Protein AF-A0A166M9C0-F1 (afdb_monomer)

Solvent-accessible surface area (backbone atoms only — not comparable to full-atom values): 7772 Å² total; per-residue (Å²): 114,74,73,48,61,81,77,47,62,56,82,58,89,48,68,42,73,10,55,34,68,39,21,55,50,43,52,54,49,50,59,53,34,66,76,46,89,44,57,66,52,65,28,45,36,38,34,62,44,72,49,74,89,55,73,74,92,67,91,77,53,52,83,52,53,71,71,57,42,52,52,52,32,47,76,74,64,74,49,56,74,70,54,75,74,30,67,74,55,44,69,62,46,51,62,55,51,31,51,53,36,43,53,57,71,69,62,68,68,82,72,87,69,77,79,62,97,78,64,39,67,75,52,56,88,48,77,127

pLDDT: mean 81.21, std 14.83, range [41.34, 96.69]

Sequence (128 aa):
MNELQEVLKEDDDYHLFGHSLGGIVAYELTLQIQQSPYKTPQSVFISSSHAPNKREETSLKSHLSDSELITTLKQIGGLKQEALNHPELLELVLPIIRADLTLNEHYQNQKKHHYPALLPRFMAWMIL

Structure (mmCIF, N/CA/C/O backbone):
data_AF-A0A166M9C0-F1
#
_entry.id   AF-A0A166M9C0-F1
#
loop_
_atom_site.group_PDB
_atom_site.id
_atom_site.type_symbol
_atom_site.label_atom_id
_atom_site.label_alt_id
_atom_site.label_comp_id
_atom_site.label_asym_id
_atom_site.label_entity_id
_atom_site.label_seq_id
_atom_site.pdbx_PDB_ins_code
_atom_site.Cartn_x
_atom_site.Cartn_y
_atom_site.Cartn_z
_atom_site.occupancy
_atom_site.B_iso_or_equiv
_atom_site.auth_seq_id
_atom_site.auth_comp_id
_atom_site.auth_asym_id
_atom_site.auth_atom_id
_atom_site.pdbx_PDB_model_num
ATOM 1 N N . MET A 1 1 ? -11.444 13.010 5.568 1.00 57.50 1 MET A N 1
ATOM 2 C CA . MET A 1 1 ? -12.572 12.641 6.461 1.00 57.50 1 MET A CA 1
ATOM 3 C C . MET A 1 1 ? -13.935 12.875 5.829 1.00 57.50 1 MET A C 1
ATOM 5 O O . MET A 1 1 ? -14.775 12.007 6.002 1.00 57.50 1 MET A O 1
ATOM 9 N N . ASN A 1 2 ? -14.160 13.965 5.081 1.00 62.03 2 ASN A N 1
ATOM 10 C CA . ASN A 1 2 ? -15.438 14.167 4.377 1.00 62.03 2 ASN A CA 1
ATOM 11 C C . ASN A 1 2 ? -15.722 13.075 3.329 1.00 62.03 2 ASN A C 1
ATOM 13 O O . ASN A 1 2 ? -16.850 12.623 3.232 1.00 62.03 2 ASN A O 1
ATOM 17 N N . GLU A 1 3 ? -14.703 12.565 2.632 1.00 72.44 3 GLU A N 1
ATOM 18 C CA . GLU A 1 3 ? -14.873 11.485 1.638 1.00 72.44 3 GLU A CA 1
ATOM 19 C C . GLU A 1 3 ? -15.321 10.153 2.265 1.00 72.44 3 GLU A C 1
ATOM 21 O O . GLU A 1 3 ? -16.000 9.364 1.618 1.00 72.44 3 GLU A O 1
ATOM 26 N N . LEU A 1 4 ? -14.996 9.899 3.542 1.00 71.06 4 LEU A N 1
ATOM 27 C CA . LEU A 1 4 ? -15.479 8.697 4.230 1.00 71.06 4 LEU A CA 1
ATOM 28 C C . LEU A 1 4 ? -16.984 8.764 4.503 1.00 71.06 4 LEU A C 1
ATOM 30 O O . LEU A 1 4 ? -17.611 7.716 4.542 1.00 71.06 4 LEU A O 1
ATOM 34 N N . GLN A 1 5 ? -17.578 9.957 4.635 1.00 70.88 5 GLN A N 1
ATOM 35 C CA . GLN A 1 5 ? -19.023 10.119 4.882 1.00 70.88 5 GLN A CA 1
ATOM 36 C C . GLN A 1 5 ? -19.873 9.640 3.707 1.00 70.88 5 GLN A C 1
ATOM 38 O O . GLN A 1 5 ? -21.021 9.245 3.893 1.00 70.88 5 GLN A O 1
ATOM 43 N N . GLU A 1 6 ? -19.310 9.670 2.499 1.00 78.38 6 GLU A N 1
ATOM 44 C CA . GLU A 1 6 ? -19.982 9.184 1.295 1.00 78.38 6 GLU A CA 1
ATOM 45 C C . GLU A 1 6 ? -20.046 7.649 1.251 1.00 78.38 6 GLU A C 1
ATOM 47 O O . GLU A 1 6 ? -20.874 7.092 0.531 1.00 78.38 6 GLU A O 1
ATOM 52 N N . VAL A 1 7 ? -19.196 6.964 2.028 1.00 79.38 7 VAL A N 1
ATOM 53 C CA . VAL A 1 7 ? -18.974 5.512 1.933 1.00 79.38 7 VAL A CA 1
ATOM 54 C C . VAL A 1 7 ? -19.280 4.769 3.240 1.00 79.38 7 VAL A C 1
ATOM 56 O O . VAL A 1 7 ? -19.657 3.601 3.195 1.00 79.38 7 VAL A O 1
ATOM 59 N N . LEU A 1 8 ? -19.145 5.421 4.398 1.00 80.12 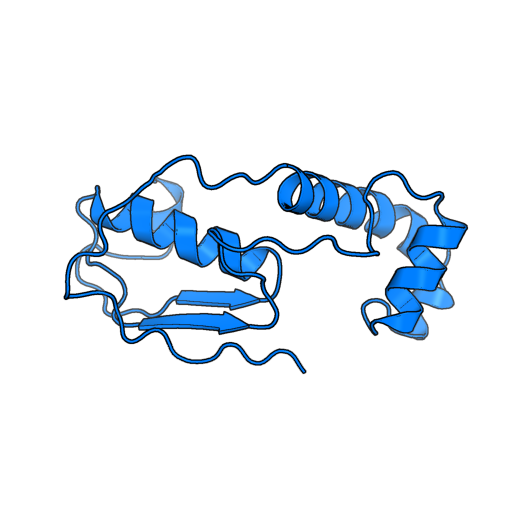8 LEU A N 1
ATOM 60 C CA . LEU A 1 8 ? -19.326 4.844 5.731 1.00 80.12 8 LEU A CA 1
ATOM 61 C C . LEU A 1 8 ? -20.223 5.738 6.589 1.00 80.12 8 LEU A C 1
ATOM 63 O O . LEU A 1 8 ? -19.966 6.936 6.746 1.00 80.12 8 LEU A O 1
ATOM 67 N N . LYS A 1 9 ? -21.244 5.141 7.205 1.00 79.31 9 LYS A N 1
ATOM 68 C CA . LYS A 1 9 ? -21.992 5.773 8.299 1.00 79.31 9 LYS A CA 1
ATOM 69 C C . LYS A 1 9 ? -21.321 5.457 9.633 1.00 79.31 9 LYS A C 1
ATOM 71 O O . LYS A 1 9 ? -20.583 4.483 9.750 1.00 79.31 9 LYS A O 1
ATOM 76 N N . GLU A 1 10 ? -21.591 6.276 10.647 1.00 75.31 10 GLU A N 1
ATOM 77 C CA . GLU A 1 10 ? -20.918 6.194 11.955 1.00 75.31 10 GLU A CA 1
ATOM 78 C C . GLU A 1 10 ? -21.020 4.811 12.627 1.00 75.31 10 GLU A C 1
ATOM 80 O O . GLU A 1 10 ? -20.051 4.383 13.253 1.00 75.31 10 GLU A O 1
ATOM 85 N N . ASP A 1 11 ? -22.126 4.085 12.426 1.00 80.69 11 ASP A N 1
ATOM 86 C CA . ASP A 1 11 ? -22.411 2.799 13.084 1.00 80.69 11 ASP A CA 1
ATOM 87 C C . ASP A 1 11 ? -22.179 1.546 12.217 1.00 80.69 11 ASP A C 1
ATOM 8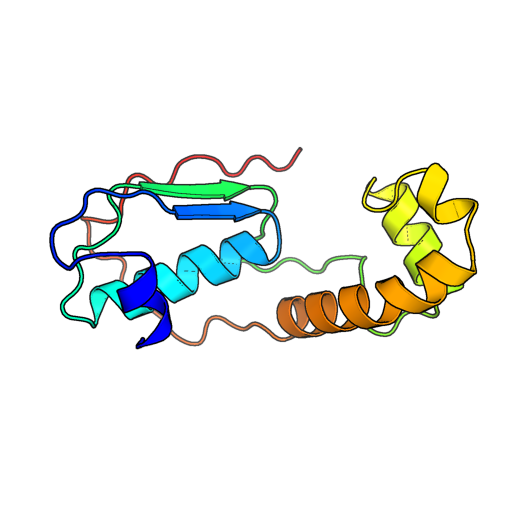9 O O . ASP A 1 11 ? -22.369 0.421 12.700 1.00 80.69 11 ASP A O 1
ATOM 93 N N . ASP A 1 12 ? -21.768 1.708 10.955 1.00 85.69 12 ASP A N 1
ATOM 94 C CA . ASP A 1 12 ? -21.645 0.585 10.022 1.00 85.69 12 ASP A CA 1
ATOM 95 C C . ASP A 1 12 ? -20.574 -0.421 10.480 1.00 85.69 12 ASP A C 1
ATOM 97 O O . ASP A 1 12 ? -19.495 -0.067 10.960 1.00 85.69 12 ASP A O 1
ATOM 101 N N . ASP A 1 13 ? -20.866 -1.710 10.308 1.00 90.06 13 ASP A N 1
ATOM 102 C CA . ASP A 1 13 ? -19.877 -2.774 10.453 1.00 90.06 13 ASP A CA 1
ATOM 103 C C . ASP A 1 13 ? -19.145 -2.981 9.131 1.00 90.06 13 ASP A C 1
ATOM 105 O O . ASP A 1 13 ? -19.751 -3.297 8.107 1.00 90.06 13 ASP A O 1
ATOM 109 N N . TYR A 1 14 ? -17.823 -2.830 9.156 1.00 90.50 14 TYR A N 1
ATOM 110 C CA . TYR A 1 14 ? -17.002 -2.961 7.961 1.00 90.50 14 TYR A CA 1
ATOM 111 C C . TYR A 1 14 ? -15.622 -3.541 8.261 1.00 90.50 14 TYR A C 1
ATOM 113 O O . TYR A 1 14 ? -15.143 -3.591 9.401 1.00 90.50 14 TYR A O 1
ATOM 121 N N . HIS A 1 15 ? -14.970 -3.969 7.186 1.00 91.19 15 HIS A N 1
ATOM 122 C CA . HIS A 1 15 ? -13.601 -4.456 7.181 1.00 91.19 15 HIS A CA 1
ATOM 123 C C . HIS A 1 15 ? -12.796 -3.655 6.163 1.00 91.19 15 HIS A C 1
ATOM 125 O O . HIS A 1 15 ? -13.336 -3.203 5.154 1.00 91.19 15 HIS A O 1
ATOM 131 N N . LEU A 1 16 ? -11.497 -3.513 6.406 1.00 91.00 16 LEU A N 1
ATOM 132 C CA . LEU A 1 16 ? -10.577 -2.921 5.441 1.00 91.00 16 LEU A CA 1
ATOM 133 C C . LEU A 1 16 ? -9.715 -4.011 4.816 1.00 91.00 16 LEU A C 1
ATOM 135 O O . LEU A 1 16 ? -9.252 -4.921 5.501 1.00 91.00 16 LEU A O 1
ATOM 139 N N . PHE A 1 17 ? -9.480 -3.896 3.515 1.00 91.19 17 PHE A N 1
ATOM 140 C CA . PHE A 1 17 ? -8.533 -4.725 2.787 1.00 91.19 17 PHE A CA 1
ATOM 141 C C . PHE A 1 17 ? -7.546 -3.826 2.051 1.00 91.19 17 PHE A C 1
ATOM 143 O O . PHE A 1 17 ? -7.944 -2.852 1.415 1.00 91.19 17 PHE A O 1
ATOM 150 N N . GLY A 1 18 ? -6.265 -4.172 2.121 1.00 90.25 18 GLY A N 1
ATOM 151 C CA . GLY A 1 18 ? -5.205 -3.466 1.421 1.00 90.25 18 GLY A CA 1
ATOM 152 C C . GLY A 1 18 ? -4.174 -4.427 0.845 1.00 90.25 18 GLY A C 1
ATOM 153 O O . GLY A 1 18 ? -3.648 -5.280 1.556 1.00 90.25 18 GLY A O 1
ATOM 154 N N . HIS A 1 19 ? -3.854 -4.267 -0.437 1.00 88.00 19 HIS A N 1
ATOM 155 C CA . HIS A 1 19 ? -2.804 -5.025 -1.117 1.00 88.00 19 HIS A CA 1
ATOM 156 C C . HIS A 1 19 ? -1.624 -4.113 -1.472 1.00 88.00 19 HIS A C 1
ATOM 158 O O . HIS A 1 19 ? -1.844 -2.994 -1.936 1.00 88.00 19 HIS A O 1
ATOM 164 N N . SER A 1 20 ? -0.385 -4.577 -1.276 1.00 87.75 20 SER A N 1
ATOM 165 C CA . SER A 1 20 ? 0.839 -3.802 -1.534 1.00 87.75 20 SER A CA 1
ATOM 166 C C . SER A 1 20 ? 0.782 -2.421 -0.852 1.00 87.75 20 SER A C 1
ATOM 168 O O . SER A 1 20 ? 0.520 -2.361 0.350 1.00 87.75 20 SER A O 1
ATOM 170 N N . LEU A 1 21 ? 0.940 -1.303 -1.574 1.00 89.50 21 LEU A N 1
ATOM 171 C CA . LEU A 1 21 ? 0.781 0.052 -1.020 1.00 89.50 21 LEU A CA 1
ATOM 172 C C . LEU A 1 21 ? -0.572 0.248 -0.310 1.00 89.50 21 LEU A C 1
ATOM 174 O O . LEU A 1 21 ? -0.641 0.887 0.740 1.00 89.50 21 LEU A O 1
ATOM 178 N N . GLY A 1 22 ? -1.639 -0.369 -0.822 1.00 91.06 22 GLY A N 1
ATOM 179 C CA . GLY A 1 22 ? -2.961 -0.340 -0.201 1.00 91.06 22 GLY A CA 1
ATOM 180 C C . GLY A 1 22 ? -2.980 -0.926 1.214 1.00 91.06 22 GLY A C 1
ATOM 181 O O . GLY A 1 22 ? -3.806 -0.522 2.024 1.00 91.06 22 GLY A O 1
ATOM 182 N N . GLY A 1 23 ? -2.055 -1.831 1.552 1.00 89.38 23 GLY A N 1
ATOM 183 C CA . GLY A 1 23 ? -1.888 -2.353 2.912 1.00 89.38 23 GLY A CA 1
ATOM 184 C C . GLY A 1 23 ? -1.459 -1.277 3.911 1.00 89.38 23 GLY A C 1
ATOM 185 O O . GLY A 1 23 ? -1.987 -1.211 5.021 1.00 89.38 23 GLY A O 1
ATOM 186 N N . ILE A 1 24 ? -0.554 -0.388 3.495 1.00 88.31 24 ILE A N 1
ATOM 187 C CA . ILE A 1 24 ? -0.125 0.771 4.292 1.00 88.31 24 ILE A CA 1
ATOM 188 C C . ILE A 1 24 ? -1.264 1.773 4.415 1.00 88.31 24 ILE A C 1
ATOM 190 O O . ILE A 1 24 ? -1.518 2.272 5.508 1.00 88.31 24 ILE A O 1
ATOM 194 N N . VAL A 1 25 ? -1.979 2.030 3.316 1.00 91.62 25 VAL A N 1
ATOM 195 C CA . VAL A 1 25 ? -3.147 2.918 3.323 1.00 91.62 25 VAL A CA 1
ATOM 196 C C . VAL A 1 25 ? -4.212 2.393 4.283 1.00 91.62 25 VAL A C 1
ATOM 198 O O . VAL A 1 25 ? -4.673 3.146 5.131 1.00 91.62 25 VAL A O 1
ATOM 201 N N . ALA A 1 26 ? -4.559 1.104 4.223 1.00 90.69 26 ALA A N 1
ATOM 202 C CA . ALA A 1 26 ? -5.531 0.492 5.129 1.00 90.69 26 ALA A CA 1
ATOM 203 C C . ALA A 1 26 ? -5.092 0.589 6.601 1.00 90.69 26 ALA A C 1
ATOM 205 O O . ALA A 1 26 ? -5.910 0.866 7.483 1.00 90.69 26 ALA A O 1
ATOM 206 N N . TYR A 1 27 ? -3.797 0.402 6.868 1.00 87.69 27 TYR A N 1
ATOM 207 C CA . TYR A 1 27 ? -3.222 0.568 8.200 1.00 87.69 27 TYR A CA 1
ATOM 208 C C . TYR A 1 27 ? -3.329 2.017 8.704 1.00 87.69 27 TYR A C 1
ATOM 210 O O . TYR A 1 27 ? -3.897 2.248 9.771 1.00 87.69 27 TYR A O 1
ATOM 218 N N . GLU A 1 28 ? -2.842 3.000 7.943 1.00 89.00 28 GLU A N 1
ATOM 219 C CA . GLU A 1 28 ? -2.898 4.418 8.333 1.00 89.00 28 GLU A CA 1
ATOM 220 C C . GLU A 1 28 ? -4.334 4.929 8.440 1.00 89.00 28 GLU A C 1
ATOM 222 O O . GLU A 1 28 ? -4.666 5.660 9.373 1.00 89.00 28 GLU A O 1
ATOM 227 N N . LEU A 1 29 ? -5.210 4.491 7.536 1.00 90.38 29 LEU A N 1
ATOM 228 C CA . LEU A 1 29 ? -6.631 4.804 7.583 1.00 90.38 29 LEU A CA 1
ATOM 229 C C . LEU A 1 29 ? -7.266 4.279 8.873 1.00 90.38 29 LEU A C 1
ATOM 231 O O . LEU A 1 29 ? -8.017 5.001 9.521 1.00 90.38 29 LEU A O 1
ATOM 235 N N . THR A 1 30 ? -6.917 3.061 9.300 1.00 89.38 30 THR A N 1
ATOM 236 C CA . THR A 1 30 ? -7.390 2.508 10.579 1.00 89.38 30 THR A CA 1
ATOM 237 C C . THR A 1 30 ? -6.956 3.381 11.755 1.00 89.38 30 THR A C 1
ATOM 239 O O . THR A 1 30 ? -7.776 3.695 12.616 1.00 89.38 30 THR A O 1
ATOM 242 N N . LEU A 1 31 ? -5.693 3.817 11.784 1.00 86.94 31 LEU A N 1
ATOM 243 C CA . LEU A 1 31 ? -5.183 4.694 12.844 1.00 86.94 31 LEU A CA 1
ATOM 244 C C . LEU A 1 31 ? -5.888 6.055 12.865 1.00 86.94 31 LEU A C 1
ATOM 246 O O . LEU A 1 31 ? -6.140 6.601 13.938 1.00 86.94 31 LEU A O 1
ATOM 250 N N . GLN A 1 32 ? -6.205 6.611 11.693 1.00 87.75 32 GLN A N 1
ATOM 251 C CA . GLN A 1 32 ? -6.963 7.859 11.592 1.00 87.75 32 GLN A CA 1
ATOM 252 C C . GLN A 1 32 ? -8.409 7.682 12.068 1.00 87.75 32 GLN A C 1
ATOM 254 O O . GLN A 1 32 ? -8.912 8.523 12.810 1.00 87.75 32 GLN A O 1
ATOM 259 N N . ILE A 1 33 ? -9.056 6.575 11.701 1.00 87.81 33 ILE A N 1
ATOM 260 C CA . ILE A 1 33 ? -10.428 6.255 12.111 1.00 87.81 33 ILE A CA 1
ATOM 261 C C . ILE A 1 33 ? -10.530 6.089 13.629 1.00 87.81 33 ILE A C 1
ATOM 263 O O . ILE A 1 33 ? -11.467 6.606 14.231 1.00 87.81 33 ILE A O 1
ATOM 267 N N . GLN A 1 34 ? -9.542 5.460 14.269 1.00 85.19 34 GLN A N 1
ATOM 268 C CA . GLN A 1 34 ? -9.487 5.331 15.733 1.00 85.19 34 GLN A CA 1
ATOM 269 C C . GLN A 1 34 ? -9.471 6.679 16.473 1.00 85.19 34 GLN A C 1
ATOM 271 O O . GLN A 1 34 ? -9.799 6.730 17.655 1.00 85.19 34 GLN A O 1
ATOM 276 N N . GLN A 1 35 ? -9.072 7.762 15.803 1.00 85.69 35 GLN A N 1
ATOM 277 C CA . GLN A 1 35 ? -9.042 9.122 16.352 1.00 85.69 35 GLN A CA 1
ATOM 278 C C . GLN A 1 35 ? -10.258 9.957 15.919 1.00 85.69 35 GLN A C 1
ATOM 280 O O . GLN A 1 35 ? -10.258 11.179 16.057 1.00 85.69 35 GLN A O 1
ATOM 285 N N . SER A 1 36 ? -11.280 9.309 15.367 1.00 84.56 36 SER A N 1
ATOM 286 C CA . SER A 1 36 ? -12.449 9.933 14.753 1.00 84.56 36 SER A CA 1
ATOM 287 C C . SER A 1 36 ? -13.751 9.400 15.369 1.00 84.56 36 SER A C 1
ATOM 289 O O . SER A 1 36 ? -13.698 8.436 16.131 1.00 84.56 36 SER A O 1
ATOM 291 N N . PRO A 1 37 ? -14.922 9.990 15.060 1.00 84.69 37 PRO A N 1
ATOM 292 C CA . PRO A 1 37 ? -16.198 9.494 15.577 1.00 84.69 37 PRO A CA 1
ATOM 293 C C . PRO A 1 37 ? -16.678 8.195 14.906 1.00 84.69 37 PRO A C 1
ATOM 295 O O . PRO A 1 37 ? -17.624 7.589 15.398 1.00 84.69 37 PRO A O 1
ATOM 298 N N . TYR A 1 38 ? -16.051 7.749 13.811 1.00 86.06 38 TYR A N 1
ATOM 299 C CA . TYR A 1 38 ? -16.446 6.509 13.143 1.00 86.06 38 TYR A CA 1
ATOM 300 C C . TYR A 1 38 ? -16.071 5.277 13.966 1.00 86.06 38 TYR A C 1
ATOM 302 O O . TYR A 1 38 ? -15.002 5.207 14.583 1.00 86.06 38 TYR A O 1
ATOM 310 N N . LYS A 1 39 ? -16.922 4.254 13.897 1.00 87.94 39 LYS A N 1
ATOM 311 C CA . LYS A 1 39 ? -16.623 2.928 14.434 1.00 87.94 39 LYS A CA 1
ATOM 312 C C . LYS A 1 39 ? -15.336 2.369 13.821 1.00 87.94 39 LYS A C 1
ATOM 314 O O . LYS A 1 39 ? -15.105 2.470 12.626 1.00 87.94 39 LYS A O 1
ATOM 319 N N . THR A 1 40 ? -14.480 1.769 14.648 1.00 88.31 40 THR A N 1
ATOM 320 C CA . THR A 1 40 ? -13.244 1.118 14.173 1.00 88.31 40 THR A CA 1
ATOM 321 C C . THR A 1 40 ? -13.587 -0.118 13.326 1.00 88.31 40 THR A C 1
ATOM 323 O O . THR A 1 40 ? -14.502 -0.853 13.709 1.00 88.31 40 THR A O 1
ATOM 326 N N . PRO A 1 41 ? -12.858 -0.407 12.223 1.00 89.56 41 PRO A N 1
ATOM 327 C CA . PRO A 1 41 ? -13.114 -1.595 11.408 1.00 89.56 41 PRO A CA 1
ATOM 328 C C . PRO A 1 41 ? -13.015 -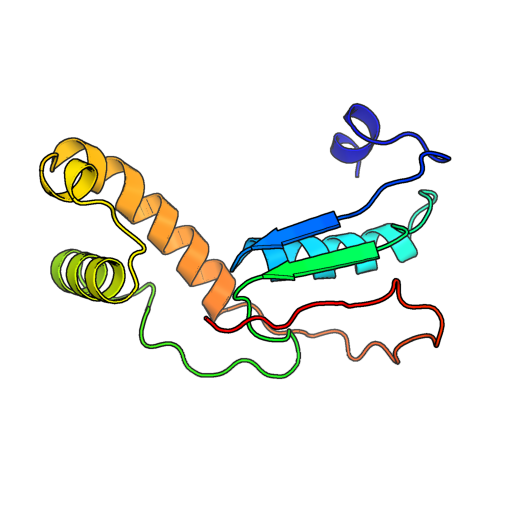2.878 12.239 1.00 89.56 41 PRO A C 1
ATOM 330 O O . PRO A 1 41 ? -12.096 -3.040 13.045 1.00 89.56 41 PRO A O 1
ATOM 333 N N . GLN A 1 42 ? -13.913 -3.835 11.993 1.00 90.00 42 GLN A N 1
ATOM 334 C CA . GLN A 1 42 ? -13.917 -5.125 12.693 1.00 90.00 42 GLN A CA 1
ATOM 335 C C . GLN A 1 42 ? -12.695 -5.985 12.347 1.00 90.00 42 GLN A C 1
ATOM 337 O O . GLN A 1 42 ? -12.234 -6.803 13.149 1.00 90.00 42 GLN A O 1
ATOM 342 N N . SER A 1 43 ? -12.174 -5.857 11.123 1.00 87.25 43 SER A N 1
ATOM 343 C CA . SER A 1 43 ? -10.944 -6.527 10.687 1.00 87.25 43 SER A CA 1
ATOM 344 C C . SER A 1 43 ? -10.196 -5.691 9.655 1.00 87.25 43 SER A C 1
ATOM 346 O O . SER A 1 43 ? -10.814 -4.966 8.875 1.00 87.25 43 SER A O 1
ATOM 348 N N . VAL A 1 44 ? -8.870 -5.825 9.643 1.00 88.06 44 VAL A N 1
ATOM 349 C CA . VAL A 1 44 ? -7.997 -5.249 8.616 1.00 88.06 44 VAL A CA 1
ATOM 350 C C . VAL A 1 44 ? -7.176 -6.381 8.017 1.00 88.06 44 VAL A C 1
ATOM 352 O O . VAL A 1 44 ? -6.417 -7.054 8.717 1.00 88.06 44 VAL A O 1
ATOM 355 N N . PHE A 1 45 ? -7.345 -6.591 6.720 1.00 88.31 45 PHE A N 1
ATOM 356 C CA . PHE A 1 45 ? -6.655 -7.606 5.941 1.00 88.31 45 PHE A CA 1
ATOM 357 C C . PHE A 1 45 ? -5.578 -6.930 5.098 1.00 88.31 45 PHE A C 1
ATOM 359 O O . PHE A 1 45 ? -5.863 -6.008 4.334 1.00 88.31 45 PHE A O 1
ATOM 366 N N . ILE A 1 46 ? -4.336 -7.383 5.236 1.00 87.25 46 ILE A N 1
ATOM 367 C CA . ILE A 1 46 ? -3.195 -6.841 4.496 1.00 87.25 46 ILE A CA 1
ATOM 368 C C . ILE A 1 46 ? -2.625 -7.955 3.622 1.00 87.25 46 ILE A C 1
ATOM 370 O O . ILE A 1 46 ? -2.486 -9.087 4.061 1.00 87.25 46 ILE A O 1
ATOM 374 N N . SER A 1 47 ? -2.304 -7.664 2.367 1.00 85.69 47 SER A N 1
ATOM 375 C CA . SER A 1 47 ? -1.777 -8.645 1.416 1.00 85.69 47 SER A CA 1
ATOM 376 C C . SER A 1 47 ? -0.525 -8.096 0.741 1.00 85.69 47 SER A C 1
ATOM 378 O O . SER A 1 47 ? -0.525 -6.949 0.301 1.00 85.69 47 SER A O 1
ATOM 380 N N . SER A 1 48 ? 0.545 -8.897 0.674 1.00 82.75 48 SER A N 1
ATOM 381 C CA . SER A 1 48 ? 1.793 -8.564 -0.040 1.00 82.75 48 SER A CA 1
ATOM 382 C C . SER A 1 48 ? 2.352 -7.167 0.270 1.00 82.75 48 SER A C 1
ATOM 384 O O . SER A 1 48 ? 2.872 -6.483 -0.607 1.00 82.75 48 SER A O 1
ATOM 386 N N . SER A 1 49 ? 2.226 -6.726 1.523 1.00 82.25 49 SER A N 1
ATOM 387 C CA . SER A 1 49 ? 2.760 -5.453 2.005 1.00 82.25 49 SER A CA 1
ATOM 388 C C . SER A 1 49 ? 3.718 -5.710 3.151 1.00 82.25 49 SER A C 1
ATOM 390 O O . SER A 1 49 ? 3.407 -6.472 4.069 1.00 82.25 49 SER A O 1
ATOM 392 N N . HIS A 1 50 ? 4.853 -5.018 3.143 1.00 79.56 50 HIS A N 1
ATOM 393 C CA . HIS A 1 50 ? 5.737 -5.006 4.300 1.00 79.56 50 HIS A CA 1
ATOM 394 C C . HIS A 1 50 ? 5.041 -4.364 5.499 1.00 79.56 50 HIS A C 1
ATOM 396 O O . HIS A 1 50 ? 4.207 -3.463 5.361 1.00 79.56 50 HIS A O 1
ATOM 402 N N . ALA A 1 51 ? 5.421 -4.820 6.688 1.00 78.38 51 ALA A N 1
ATOM 403 C CA . ALA A 1 51 ? 4.948 -4.239 7.928 1.00 78.38 51 ALA A CA 1
ATOM 404 C C . ALA A 1 51 ? 5.416 -2.780 8.049 1.00 78.38 51 ALA A C 1
ATOM 406 O O . ALA A 1 51 ? 6.592 -2.507 7.791 1.00 78.38 51 ALA A O 1
ATOM 407 N N . PRO A 1 52 ? 4.575 -1.853 8.543 1.00 77.88 52 PRO A N 1
ATOM 408 C CA . PRO A 1 52 ? 4.967 -0.454 8.733 1.00 77.88 52 PRO A CA 1
ATOM 409 C C . PRO A 1 52 ? 6.222 -0.262 9.602 1.00 77.88 52 PRO A C 1
ATOM 411 O O . PRO A 1 52 ? 6.949 0.712 9.441 1.00 77.88 52 PRO A O 1
ATOM 414 N N . ASN A 1 53 ? 6.483 -1.190 10.530 1.00 74.94 53 ASN A N 1
ATOM 415 C CA . ASN A 1 53 ? 7.625 -1.175 11.451 1.00 74.94 53 ASN A CA 1
ATOM 416 C C . ASN A 1 53 ? 8.828 -2.023 10.992 1.00 74.94 53 ASN A C 1
ATOM 418 O O . ASN A 1 53 ? 9.865 -1.996 11.652 1.00 74.94 53 ASN A O 1
ATOM 422 N N . LYS A 1 54 ? 8.700 -2.789 9.904 1.00 73.12 54 LYS A N 1
ATOM 423 C CA . LYS A 1 54 ? 9.757 -3.640 9.337 1.00 73.12 54 LYS A CA 1
ATOM 424 C C . LYS A 1 54 ? 9.712 -3.534 7.818 1.00 73.12 54 LYS A C 1
ATOM 426 O O . LYS A 1 54 ? 9.208 -4.419 7.130 1.00 73.12 54 LYS A O 1
ATOM 431 N N . ARG A 1 55 ? 10.201 -2.403 7.313 1.00 72.88 55 ARG A N 1
ATOM 432 C CA . ARG A 1 55 ? 10.343 -2.172 5.877 1.00 72.88 55 ARG A CA 1
ATOM 433 C C . ARG A 1 55 ? 11.674 -2.757 5.426 1.00 72.88 55 ARG A C 1
ATOM 435 O O . ARG A 1 55 ? 12.721 -2.295 5.867 1.00 72.88 55 ARG A O 1
ATOM 442 N N . GLU A 1 56 ? 11.616 -3.792 4.601 1.00 70.62 56 GLU A N 1
ATOM 443 C CA . GLU A 1 56 ? 12.795 -4.347 3.937 1.00 70.62 56 GLU A CA 1
ATOM 444 C C . GLU A 1 56 ? 13.105 -3.540 2.673 1.00 70.62 56 GLU A C 1
ATOM 446 O O . GLU A 1 56 ? 12.221 -2.905 2.087 1.00 70.62 56 GLU A O 1
ATOM 451 N N . GLU A 1 57 ? 14.369 -3.546 2.251 1.00 71.62 57 GLU A N 1
ATOM 452 C CA . GLU A 1 57 ? 14.734 -2.964 0.966 1.00 71.62 57 GLU A CA 1
ATOM 453 C C . GLU A 1 57 ? 14.148 -3.800 -0.174 1.00 71.62 57 GLU A C 1
ATOM 455 O O . GLU A 1 57 ? 14.472 -4.970 -0.345 1.00 71.62 57 GLU A O 1
ATOM 460 N N . THR A 1 58 ? 13.298 -3.173 -0.985 1.00 76.31 58 THR A N 1
ATOM 461 C CA . THR A 1 58 ? 12.788 -3.758 -2.230 1.00 76.31 58 THR A CA 1
ATOM 462 C C . THR A 1 58 ? 13.711 -3.446 -3.409 1.00 76.31 58 THR A C 1
ATOM 464 O O . THR A 1 58 ? 14.300 -2.363 -3.458 1.00 76.31 58 THR A O 1
ATOM 467 N N . SER A 1 59 ? 13.819 -4.366 -4.371 1.00 78.12 59 SER A N 1
ATOM 468 C CA . SER A 1 59 ? 14.488 -4.144 -5.663 1.00 78.12 59 SER A CA 1
ATOM 469 C C . SER A 1 59 ? 13.688 -3.233 -6.599 1.00 78.12 59 SER A C 1
ATOM 471 O O . SER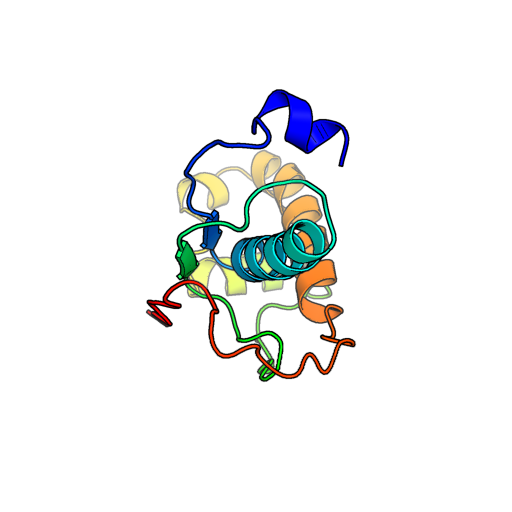 A 1 59 ? 14.243 -2.656 -7.532 1.00 78.12 59 SER A O 1
ATOM 473 N N . LEU A 1 60 ? 12.386 -3.081 -6.350 1.00 84.19 60 LEU A N 1
ATOM 474 C CA . LEU A 1 60 ? 11.500 -2.233 -7.132 1.00 84.19 60 LEU A CA 1
ATOM 475 C C . LEU A 1 60 ? 11.666 -0.781 -6.682 1.00 84.19 60 LEU A C 1
ATOM 477 O O . LEU A 1 60 ? 11.117 -0.392 -5.649 1.00 84.19 60 LEU A O 1
ATOM 481 N N . LYS A 1 61 ? 12.447 -0.003 -7.444 1.00 89.75 61 LYS A N 1
ATOM 482 C CA . LYS A 1 61 ? 12.763 1.385 -7.099 1.00 89.75 61 LYS A CA 1
ATOM 483 C C . LYS A 1 61 ? 12.087 2.415 -7.998 1.00 89.75 61 LYS A C 1
ATOM 485 O O . LYS A 1 61 ? 12.025 2.242 -9.215 1.00 89.75 61 LYS A O 1
ATOM 490 N N . SER A 1 62 ? 11.646 3.524 -7.407 1.00 92.62 62 SER A N 1
ATOM 491 C CA . SER A 1 62 ? 10.975 4.621 -8.128 1.00 92.62 62 SER A CA 1
ATOM 492 C C . SER A 1 62 ? 11.880 5.349 -9.132 1.00 92.62 62 SER A C 1
ATOM 494 O O . SER A 1 62 ? 11.379 5.916 -10.103 1.00 92.62 62 SER A O 1
ATOM 496 N N . HIS A 1 63 ? 13.201 5.309 -8.929 1.00 92.88 63 HIS A N 1
ATOM 497 C CA . HIS A 1 63 ? 14.204 6.033 -9.720 1.00 92.88 63 HIS A CA 1
ATOM 498 C C . HIS A 1 63 ? 14.838 5.215 -10.860 1.00 92.88 63 HIS A C 1
ATOM 500 O O . HIS A 1 63 ? 15.701 5.737 -11.562 1.00 92.88 63 HIS A O 1
ATOM 506 N N . LEU A 1 64 ? 14.442 3.949 -11.052 1.00 95.06 64 LEU A N 1
ATOM 507 C CA . LEU A 1 64 ? 14.926 3.115 -12.166 1.00 95.06 64 LEU A CA 1
ATOM 508 C C . LEU A 1 64 ? 14.603 3.756 -13.521 1.00 95.06 64 LEU A C 1
ATOM 510 O O . LEU A 1 64 ? 13.606 4.463 -13.631 1.00 95.06 64 LEU A O 1
ATOM 514 N N . SER A 1 65 ? 15.355 3.473 -14.586 1.00 96.69 65 SER A N 1
ATOM 515 C CA . SER A 1 65 ? 14.903 3.818 -15.946 1.00 96.69 65 SER A CA 1
ATOM 516 C C . SER A 1 65 ? 13.613 3.066 -16.305 1.00 96.69 65 SER A C 1
ATOM 518 O O . SER A 1 65 ? 13.267 2.076 -15.660 1.00 96.69 65 SER A O 1
ATOM 520 N N . ASP A 1 66 ? 12.877 3.504 -17.331 1.00 95.25 66 ASP A N 1
ATOM 521 C CA . ASP A 1 66 ? 11.648 2.805 -17.750 1.00 95.25 66 ASP A CA 1
ATOM 522 C C . ASP A 1 66 ? 11.927 1.344 -18.121 1.00 95.25 66 ASP A C 1
ATOM 524 O O . ASP A 1 66 ? 11.190 0.449 -17.718 1.00 95.25 66 ASP A O 1
ATOM 528 N N . SER A 1 67 ? 13.042 1.082 -18.808 1.00 94.62 67 SER A N 1
ATOM 529 C CA . SER A 1 67 ? 13.437 -0.275 -19.201 1.00 94.62 67 SER A CA 1
ATOM 530 C C . SER A 1 67 ? 13.718 -1.196 -18.005 1.00 94.62 67 SER A C 1
ATOM 532 O O . SER A 1 67 ? 13.283 -2.352 -17.984 1.00 94.62 67 SER A O 1
ATOM 534 N N . GLU A 1 68 ? 14.395 -0.680 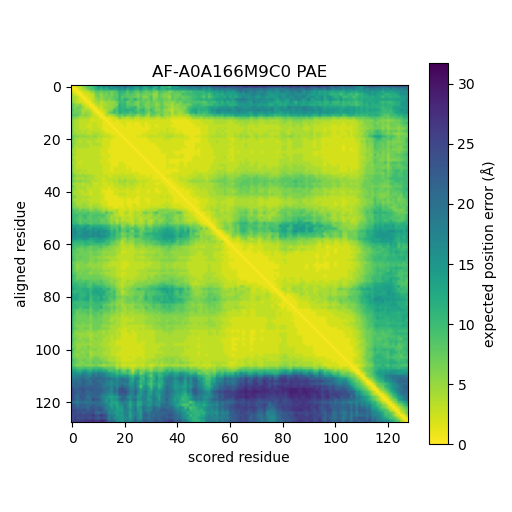-16.979 1.00 95.81 68 GLU A N 1
ATOM 535 C CA . GLU A 1 68 ? 14.685 -1.411 -15.743 1.00 95.81 68 GLU A CA 1
ATOM 536 C C . GLU A 1 68 ? 13.413 -1.614 -14.921 1.00 95.81 68 GLU A C 1
ATOM 538 O O . GLU A 1 68 ? 13.175 -2.710 -14.416 1.00 95.81 68 GLU A O 1
ATOM 543 N N . LEU A 1 69 ? 12.561 -0.588 -14.833 1.00 94.69 69 LEU A N 1
ATOM 544 C CA . LEU A 1 69 ? 11.290 -0.669 -14.125 1.00 94.69 69 LEU A CA 1
ATOM 545 C C . LEU A 1 69 ? 10.365 -1.711 -14.768 1.00 94.69 69 LEU A C 1
ATOM 547 O O . LEU A 1 69 ? 9.844 -2.570 -14.061 1.00 94.69 69 LEU A O 1
ATOM 551 N N . ILE A 1 70 ? 10.221 -1.703 -16.097 1.00 94.25 70 ILE A N 1
ATOM 552 C CA . ILE A 1 70 ? 9.452 -2.714 -16.842 1.00 94.25 70 ILE A CA 1
ATOM 553 C C . ILE A 1 70 ? 10.011 -4.117 -16.582 1.00 94.25 70 ILE A C 1
ATOM 555 O O . ILE A 1 70 ? 9.246 -5.051 -16.337 1.00 94.25 70 ILE A O 1
ATOM 559 N N . THR A 1 71 ? 11.338 -4.273 -16.611 1.00 93.38 71 THR A N 1
ATOM 560 C CA . THR A 1 71 ? 11.995 -5.567 -16.376 1.00 93.38 71 THR A CA 1
ATOM 561 C C . THR A 1 71 ? 11.692 -6.094 -14.975 1.00 93.38 71 THR A C 1
ATOM 563 O O . THR A 1 71 ? 11.251 -7.236 -14.834 1.00 93.38 71 THR A O 1
ATOM 566 N N . THR A 1 72 ? 11.854 -5.259 -13.948 1.00 91.44 72 THR A N 1
ATOM 567 C CA . THR A 1 72 ? 11.574 -5.630 -12.555 1.00 91.44 72 THR A CA 1
ATOM 568 C C . THR A 1 72 ? 10.089 -5.927 -12.347 1.00 91.44 72 THR A C 1
ATOM 570 O O . THR A 1 72 ? 9.747 -6.952 -11.760 1.00 91.44 72 THR A O 1
ATOM 573 N N . LEU A 1 73 ? 9.190 -5.096 -12.888 1.00 90.56 73 LEU A N 1
ATOM 574 C CA . LEU A 1 73 ? 7.740 -5.314 -12.819 1.00 90.56 73 LEU A CA 1
ATOM 575 C C . LEU A 1 73 ? 7.324 -6.629 -13.486 1.00 90.56 73 LEU A C 1
ATOM 577 O O . LEU A 1 73 ? 6.469 -7.338 -12.960 1.00 90.56 73 LEU A O 1
ATOM 581 N N . LYS A 1 74 ? 7.942 -6.990 -14.614 1.00 90.19 74 LYS A N 1
ATOM 582 C CA . LYS A 1 74 ? 7.698 -8.274 -15.280 1.00 90.19 74 LYS A CA 1
ATOM 583 C C . LYS A 1 74 ? 8.142 -9.455 -14.412 1.00 90.19 74 LYS A C 1
ATOM 585 O O . LYS A 1 74 ? 7.416 -10.440 -14.324 1.00 90.19 74 LYS A O 1
ATOM 590 N N . GLN A 1 75 ? 9.305 -9.359 -13.765 1.00 88.88 75 GLN A N 1
ATOM 591 C CA . GLN A 1 75 ? 9.843 -10.425 -12.908 1.00 88.88 75 GLN A CA 1
ATOM 592 C C . GLN A 1 75 ? 8.949 -10.717 -11.699 1.00 88.88 75 GLN A C 1
ATOM 594 O O . GLN A 1 75 ? 8.785 -11.877 -11.334 1.00 88.88 75 GLN A O 1
ATOM 599 N N . ILE A 1 76 ? 8.343 -9.682 -11.112 1.00 85.12 76 ILE A N 1
ATOM 600 C CA . ILE A 1 76 ? 7.448 -9.820 -9.952 1.00 85.12 76 ILE A CA 1
ATOM 601 C C . ILE A 1 76 ? 5.975 -10.039 -10.340 1.00 85.12 76 ILE A C 1
ATOM 603 O O . ILE A 1 76 ? 5.106 -10.037 -9.474 1.00 85.12 76 ILE A O 1
ATOM 607 N N . GLY A 1 77 ? 5.668 -10.183 -11.635 1.00 85.75 77 GLY A N 1
ATOM 608 C CA . GLY A 1 77 ? 4.297 -10.364 -12.128 1.00 85.75 77 GLY A CA 1
ATOM 609 C C . GLY A 1 77 ? 3.404 -9.115 -12.042 1.00 85.75 77 GLY A C 1
ATOM 610 O O . GLY A 1 77 ? 2.187 -9.228 -12.160 1.00 85.75 77 GLY A O 1
ATOM 611 N N . GLY A 1 78 ? 3.987 -7.928 -11.852 1.00 84.00 78 GLY A N 1
ATOM 612 C CA . GLY A 1 78 ? 3.278 -6.648 -11.733 1.00 84.00 78 GLY A CA 1
ATOM 613 C C . GLY A 1 78 ? 2.794 -6.055 -13.062 1.00 84.00 78 GLY A C 1
ATOM 614 O O . GLY A 1 78 ? 1.946 -5.166 -13.060 1.00 84.00 78 GLY A O 1
ATOM 615 N N . LEU A 1 79 ? 3.292 -6.551 -14.199 1.00 87.62 79 LEU A N 1
ATOM 616 C CA . LEU A 1 79 ? 2.800 -6.202 -15.535 1.00 87.62 79 LEU A CA 1
ATOM 617 C C . LEU A 1 79 ? 2.369 -7.460 -16.288 1.00 87.62 79 LEU A C 1
ATOM 619 O O . LEU A 1 79 ? 3.136 -8.416 -16.416 1.00 87.62 79 LEU A O 1
ATOM 623 N N . LYS A 1 80 ? 1.144 -7.438 -16.823 1.00 86.56 80 LYS A N 1
ATOM 624 C CA . LYS A 1 80 ? 0.639 -8.502 -17.696 1.00 86.56 80 LYS A CA 1
ATOM 625 C C . LYS A 1 80 ? 1.226 -8.383 -19.102 1.00 86.56 80 LYS A C 1
ATOM 627 O O . LYS A 1 80 ? 1.591 -7.292 -19.540 1.00 86.56 80 LYS A O 1
ATOM 632 N N . GLN A 1 81 ? 1.275 -9.502 -19.825 1.00 84.44 81 GLN A N 1
ATOM 633 C CA . GLN A 1 81 ? 1.859 -9.561 -21.167 1.00 84.44 81 GLN A CA 1
ATOM 634 C C . GLN A 1 81 ? 1.148 -8.627 -22.155 1.00 84.44 81 GLN A C 1
ATOM 636 O O . GLN A 1 81 ? 1.798 -8.065 -23.029 1.00 84.44 81 GLN A O 1
ATOM 641 N N . GLU A 1 82 ? -0.157 -8.415 -21.989 1.00 86.06 82 GLU A N 1
ATOM 642 C CA . GLU A 1 82 ? -0.935 -7.486 -22.803 1.00 86.06 82 GLU A CA 1
ATOM 643 C C . GLU A 1 82 ? -0.391 -6.061 -22.669 1.00 86.06 82 GLU A C 1
ATOM 645 O O . GLU A 1 82 ? -0.119 -5.425 -23.677 1.00 86.06 82 GLU A O 1
ATOM 650 N N . ALA A 1 83 ? -0.124 -5.587 -21.447 1.00 86.06 83 ALA A N 1
ATOM 651 C CA . ALA A 1 83 ? 0.421 -4.245 -21.239 1.00 86.06 83 ALA A CA 1
ATOM 652 C C . ALA A 1 83 ? 1.814 -4.071 -21.861 1.00 86.06 83 ALA A C 1
ATOM 654 O O . ALA A 1 83 ? 2.125 -3.010 -22.390 1.00 86.06 83 ALA A O 1
ATOM 655 N N . LEU A 1 84 ? 2.632 -5.129 -21.863 1.00 87.69 84 LEU A N 1
ATOM 656 C CA . LEU A 1 84 ? 3.955 -5.116 -22.495 1.00 87.69 84 LEU A CA 1
ATOM 657 C C . LEU A 1 84 ? 3.896 -4.987 -24.024 1.00 87.69 84 LEU A C 1
ATOM 659 O O . LEU A 1 84 ? 4.879 -4.575 -24.634 1.00 87.69 84 LEU A O 1
ATOM 663 N N . ASN A 1 85 ? 2.765 -5.335 -24.638 1.00 92.75 85 ASN A N 1
ATOM 664 C CA . ASN A 1 85 ? 2.566 -5.244 -26.082 1.00 92.75 85 ASN A CA 1
ATOM 665 C C . ASN A 1 85 ? 2.016 -3.871 -26.525 1.00 92.75 85 ASN A C 1
ATOM 667 O O . ASN A 1 85 ? 1.854 -3.658 -27.725 1.00 92.75 85 ASN A O 1
ATOM 671 N N . HIS A 1 86 ? 1.742 -2.958 -25.583 1.00 95.00 86 HIS A N 1
ATOM 672 C CA . HIS A 1 86 ? 1.132 -1.645 -25.820 1.00 95.00 86 HIS A CA 1
ATOM 673 C C . HIS A 1 86 ? 2.004 -0.518 -25.238 1.00 95.00 86 HIS A C 1
ATOM 675 O O . HIS A 1 86 ? 1.794 -0.109 -24.092 1.00 95.00 86 HIS A O 1
ATOM 681 N N . PRO A 1 87 ? 2.997 -0.004 -25.991 1.00 92.50 87 PRO A N 1
ATOM 682 C CA . PRO A 1 87 ? 3.877 1.074 -25.532 1.00 92.50 87 PRO A CA 1
ATOM 683 C C . PRO A 1 87 ? 3.123 2.318 -25.044 1.00 92.50 87 PRO A C 1
ATOM 685 O O . PRO A 1 87 ? 3.473 2.881 -24.012 1.00 92.50 87 PRO A O 1
ATOM 688 N N . GLU A 1 88 ? 2.036 2.688 -25.717 1.00 94.12 88 GLU A N 1
ATOM 689 C CA . GLU A 1 88 ? 1.163 3.805 -25.349 1.00 94.12 88 GLU A CA 1
ATOM 690 C C . GLU A 1 88 ? 0.504 3.618 -23.974 1.00 94.12 88 GLU A C 1
ATOM 692 O O . GLU A 1 88 ? 0.299 4.581 -23.237 1.00 94.12 88 GLU A O 1
ATOM 697 N N . LEU A 1 89 ? 0.203 2.373 -23.590 1.00 92.88 89 LEU A N 1
ATOM 698 C CA . LEU A 1 89 ? -0.312 2.071 -22.259 1.00 92.88 89 LEU A CA 1
ATOM 699 C C . LEU A 1 89 ? 0.803 2.194 -21.219 1.00 92.88 89 LEU A C 1
ATOM 701 O O . LEU A 1 89 ? 0.565 2.740 -20.144 1.00 92.88 89 LEU A O 1
ATOM 705 N N . LEU A 1 90 ? 2.013 1.722 -21.537 1.00 94.19 90 LEU A N 1
ATOM 706 C CA . LEU A 1 90 ? 3.180 1.851 -20.660 1.00 94.19 90 LEU A CA 1
ATOM 707 C C . LEU A 1 90 ? 3.508 3.321 -20.374 1.00 94.19 90 LEU A C 1
ATOM 709 O O . LEU A 1 90 ? 3.708 3.675 -19.213 1.00 94.19 90 LEU A O 1
ATOM 713 N N . GLU A 1 91 ? 3.477 4.183 -21.392 1.00 94.25 91 GLU A N 1
ATOM 714 C CA . GLU A 1 91 ? 3.681 5.631 -21.238 1.00 94.25 91 GLU A CA 1
ATOM 715 C C . GLU A 1 91 ? 2.692 6.268 -20.247 1.00 94.25 91 GLU A C 1
ATOM 717 O O . GLU A 1 91 ? 3.059 7.177 -19.503 1.00 94.25 91 GLU A O 1
ATOM 722 N N . LEU A 1 92 ? 1.457 5.760 -20.180 1.00 93.12 92 LEU A N 1
ATOM 723 C CA . LEU A 1 92 ? 0.435 6.244 -19.249 1.00 93.12 92 LEU A CA 1
ATOM 724 C C . LEU A 1 92 ? 0.591 5.675 -17.832 1.00 93.12 92 LEU A C 1
ATOM 726 O O . LEU A 1 92 ? 0.384 6.397 -16.855 1.00 93.12 92 LEU A O 1
ATOM 730 N N . VAL A 1 93 ? 0.930 4.388 -17.691 1.00 92.56 93 VAL A N 1
ATOM 731 C CA . VAL A 1 93 ? 0.925 3.717 -16.376 1.00 92.56 93 VAL A CA 1
ATOM 732 C C . VAL A 1 93 ? 2.240 3.850 -15.618 1.00 92.56 93 VAL A C 1
ATOM 734 O O . VAL A 1 93 ? 2.219 3.891 -14.389 1.00 92.56 93 VAL A O 1
ATOM 737 N N . LEU A 1 94 ? 3.385 3.934 -16.304 1.00 94.75 94 LEU A N 1
ATOM 738 C CA . LEU A 1 94 ? 4.689 4.010 -15.637 1.00 94.75 94 LEU A CA 1
ATOM 739 C C . LEU A 1 94 ? 4.813 5.231 -14.710 1.00 94.75 94 LEU A C 1
ATOM 741 O O . LEU A 1 94 ? 5.285 5.044 -13.586 1.00 94.75 94 LEU A O 1
ATOM 745 N N . PRO A 1 95 ? 4.348 6.444 -15.076 1.00 95.50 95 PRO A N 1
ATOM 746 C CA . PRO A 1 95 ? 4.350 7.581 -14.155 1.00 95.50 95 PRO A CA 1
ATOM 747 C C . PRO A 1 95 ? 3.526 7.337 -12.882 1.00 95.50 95 PRO A C 1
ATOM 749 O O . PRO A 1 95 ? 3.952 7.718 -11.793 1.00 95.50 95 PRO A O 1
ATOM 752 N N . ILE A 1 96 ? 2.377 6.663 -13.001 1.00 94.44 96 ILE A N 1
ATOM 753 C CA . ILE A 1 96 ? 1.495 6.337 -11.868 1.00 94.44 96 ILE A CA 1
ATOM 754 C C . ILE A 1 96 ? 2.179 5.323 -10.949 1.00 94.44 96 ILE A C 1
ATOM 756 O O . ILE A 1 96 ? 2.277 5.541 -9.744 1.00 94.44 96 ILE A O 1
ATOM 760 N N . ILE A 1 97 ? 2.741 4.258 -11.525 1.00 92.94 97 ILE A N 1
ATOM 761 C CA . ILE A 1 97 ? 3.491 3.251 -10.766 1.00 92.94 97 ILE A CA 1
ATOM 762 C C . ILE A 1 97 ? 4.665 3.909 -10.034 1.00 92.94 97 ILE A C 1
ATOM 764 O O . ILE A 1 97 ? 4.882 3.642 -8.856 1.00 92.94 97 ILE A O 1
ATOM 768 N N . ARG A 1 98 ? 5.408 4.810 -10.688 1.00 95.00 98 ARG A N 1
ATOM 769 C CA . ARG A 1 98 ? 6.509 5.546 -10.047 1.00 95.00 98 ARG A CA 1
ATOM 770 C C . ARG A 1 98 ? 6.038 6.382 -8.866 1.00 95.00 98 ARG A C 1
ATOM 772 O O . ARG A 1 98 ? 6.733 6.405 -7.850 1.00 95.00 98 ARG A O 1
ATOM 779 N N . ALA A 1 99 ? 4.888 7.045 -8.976 1.00 94.19 99 ALA A N 1
ATOM 780 C CA . ALA A 1 99 ? 4.317 7.802 -7.868 1.00 94.19 99 ALA A CA 1
ATOM 781 C C . ALA A 1 99 ? 4.016 6.884 -6.670 1.00 94.19 99 ALA A C 1
ATOM 783 O O . ALA A 1 99 ? 4.458 7.170 -5.555 1.00 94.19 99 ALA A O 1
ATOM 784 N N . ASP A 1 100 ? 3.385 5.734 -6.910 1.00 91.31 100 ASP A N 1
ATOM 785 C CA . ASP A 1 100 ? 3.081 4.749 -5.867 1.00 91.31 100 ASP A CA 1
ATOM 786 C C . ASP A 1 100 ? 4.349 4.174 -5.220 1.00 91.31 100 ASP A C 1
ATOM 788 O O . ASP A 1 100 ? 4.444 4.075 -3.993 1.00 91.31 100 ASP A O 1
ATOM 792 N N . LEU A 1 101 ? 5.364 3.844 -6.025 1.00 90.69 101 LEU A N 1
ATOM 793 C CA . LEU A 1 101 ? 6.659 3.386 -5.518 1.00 90.69 101 LEU A CA 1
ATOM 794 C C . LEU A 1 101 ? 7.342 4.457 -4.678 1.00 90.69 101 LEU A C 1
ATOM 796 O O . LEU A 1 101 ? 7.866 4.143 -3.614 1.00 90.69 101 LEU A O 1
ATOM 800 N N . THR A 1 102 ? 7.286 5.715 -5.113 1.00 91.88 102 THR A N 1
ATOM 801 C CA . THR A 1 102 ? 7.857 6.840 -4.368 1.00 91.88 102 THR A CA 1
ATOM 802 C C . THR A 1 102 ? 7.194 6.964 -3.000 1.00 91.88 102 THR A C 1
ATOM 804 O O . THR A 1 102 ? 7.892 7.056 -1.991 1.00 91.88 102 THR A O 1
ATOM 807 N N . LEU A 1 103 ? 5.860 6.913 -2.933 1.00 90.06 103 LEU A N 1
ATOM 808 C CA . LEU A 1 103 ? 5.134 6.942 -1.660 1.00 90.06 103 LEU A CA 1
ATOM 809 C C . LEU A 1 103 ? 5.527 5.766 -0.767 1.00 90.06 103 LEU A C 1
ATOM 811 O O . LEU A 1 103 ? 5.779 5.936 0.425 1.00 90.06 103 LEU A O 1
ATOM 815 N N . ASN A 1 104 ? 5.616 4.574 -1.350 1.00 87.31 104 ASN A N 1
ATOM 816 C CA . ASN A 1 104 ? 5.959 3.367 -0.622 1.00 87.31 104 ASN A CA 1
ATOM 817 C C . ASN A 1 104 ? 7.390 3.402 -0.056 1.00 87.31 104 ASN A C 1
ATOM 819 O O . ASN A 1 104 ? 7.597 3.016 1.093 1.00 87.31 104 ASN A O 1
ATOM 823 N N . GLU A 1 105 ? 8.366 3.868 -0.837 1.00 87.75 105 GLU A N 1
ATOM 824 C CA . GLU A 1 105 ? 9.775 3.991 -0.436 1.00 87.75 105 GLU A CA 1
ATOM 825 C C . GLU A 1 105 ? 9.981 5.006 0.688 1.00 87.75 105 GLU A C 1
ATOM 827 O O . GLU A 1 105 ? 10.736 4.750 1.625 1.00 87.75 105 GLU A O 1
ATOM 832 N N . HIS A 1 106 ? 9.306 6.152 0.602 1.00 87.00 106 HIS A N 1
ATOM 833 C CA . HIS A 1 106 ? 9.475 7.245 1.558 1.00 87.00 106 HIS A CA 1
ATOM 834 C C . HIS A 1 106 ? 8.563 7.117 2.781 1.00 87.00 106 HIS A C 1
ATOM 836 O O . HIS A 1 106 ? 8.714 7.874 3.742 1.00 87.00 106 HIS A O 1
ATOM 842 N N . TYR A 1 107 ? 7.627 6.165 2.782 1.00 86.38 107 TYR A N 1
ATOM 843 C CA . TYR A 1 107 ? 6.783 5.923 3.941 1.00 86.38 107 TYR A CA 1
ATOM 844 C C . TYR A 1 107 ? 7.618 5.391 5.110 1.00 86.38 107 TYR A C 1
ATOM 846 O O . TYR A 1 107 ? 8.121 4.263 5.102 1.00 86.38 107 TYR A O 1
ATOM 854 N N . GLN A 1 108 ? 7.698 6.209 6.154 1.00 81.50 108 GLN A 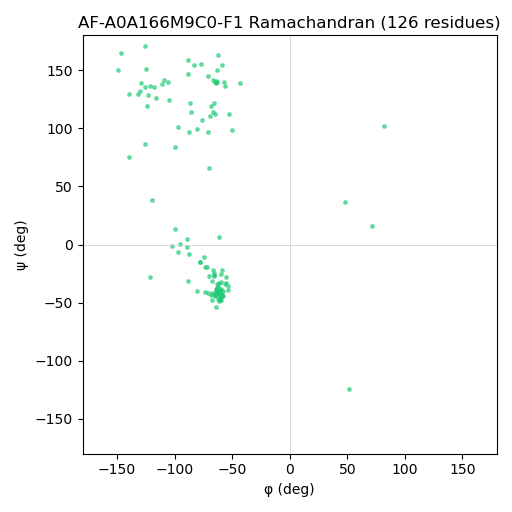N 1
ATOM 855 C CA . GLN A 1 108 ? 8.266 5.859 7.444 1.00 81.50 108 GLN A CA 1
ATOM 856 C C . GLN A 1 108 ? 7.163 5.928 8.491 1.00 81.50 108 GLN A C 1
ATOM 858 O O . GLN A 1 108 ? 6.511 6.962 8.645 1.00 81.50 108 GLN A O 1
ATOM 863 N N . ASN A 1 109 ? 6.974 4.847 9.249 1.00 75.50 109 ASN A N 1
ATOM 864 C CA . ASN A 1 109 ? 6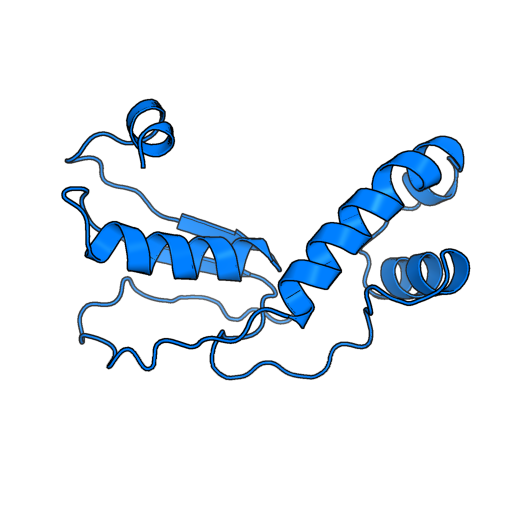.043 4.880 10.365 1.00 75.50 109 ASN A CA 1
ATOM 865 C C . ASN A 1 109 ? 6.625 5.739 11.500 1.00 75.50 109 ASN A C 1
ATOM 867 O O . ASN A 1 109 ? 7.421 5.277 12.318 1.00 75.50 109 ASN A O 1
ATOM 871 N N . GLN A 1 110 ? 6.219 7.006 11.548 1.00 67.38 110 GLN A N 1
ATOM 872 C CA . GLN A 1 110 ? 6.649 7.957 12.576 1.00 67.38 110 GLN A CA 1
ATOM 873 C C . GLN A 1 110 ? 5.914 7.753 13.909 1.00 67.38 110 GLN A C 1
ATOM 875 O O . GLN A 1 110 ? 6.348 8.253 14.949 1.00 67.38 110 GLN A O 1
ATOM 880 N N . LYS A 1 111 ? 4.804 7.006 13.910 1.00 63.06 111 LYS A N 1
ATOM 881 C CA . LYS A 1 111 ? 3.969 6.814 15.091 1.00 63.06 111 LYS A CA 1
ATOM 882 C C . LYS A 1 111 ? 4.337 5.493 15.766 1.00 63.06 111 LYS A C 1
ATOM 884 O O . LYS A 1 111 ? 3.901 4.413 15.370 1.00 63.06 111 LYS A O 1
ATOM 889 N N . LYS A 1 112 ? 5.116 5.579 16.852 1.00 53.62 112 LYS A N 1
ATOM 890 C CA . LYS A 1 112 ? 5.294 4.479 17.821 1.00 53.62 112 LYS A CA 1
ATOM 891 C C . LYS A 1 112 ? 3.997 4.279 18.612 1.00 53.62 112 LYS A C 1
ATOM 893 O O . LYS A 1 112 ? 3.938 4.559 19.809 1.00 53.62 112 LYS A O 1
ATOM 898 N N . HIS A 1 113 ? 2.926 3.861 17.949 1.00 55.34 113 HIS A N 1
ATOM 899 C CA . HIS A 1 113 ? 1.710 3.501 18.659 1.00 55.34 113 HIS A CA 1
ATOM 900 C C . HIS A 1 113 ? 1.990 2.261 19.510 1.00 55.34 113 HIS A C 1
ATOM 902 O O . HIS A 1 113 ? 2.419 1.225 19.006 1.00 55.34 113 HIS A O 1
ATOM 908 N N . HIS A 1 114 ? 1.773 2.391 20.820 1.00 49.31 114 HIS A N 1
ATOM 909 C CA . HIS A 1 114 ? 1.607 1.231 21.682 1.00 49.31 114 HIS A CA 1
ATOM 910 C C . HIS A 1 114 ? 0.321 0.560 21.223 1.00 49.31 114 HIS A C 1
ATOM 912 O O . HIS A 1 114 ? -0.743 1.165 21.326 1.00 49.31 114 HIS A O 1
ATOM 918 N N . TYR A 1 115 ? 0.435 -0.634 20.645 1.00 52.50 115 TYR A N 1
ATOM 919 C CA . TYR A 1 115 ? -0.708 -1.412 20.189 1.00 52.50 115 TYR A CA 1
ATOM 920 C C . TYR A 1 115 ? -1.715 -1.551 21.339 1.00 52.50 115 TYR A C 1
ATOM 922 O O . TYR A 1 115 ? -1.396 -2.217 22.329 1.00 52.50 115 TYR A O 1
ATOM 930 N N . PRO A 1 116 ? -2.914 -0.947 21.264 1.00 42.56 116 PRO A N 1
ATOM 931 C CA . PRO A 1 116 ? -3.954 -1.286 22.214 1.00 42.56 116 PRO A CA 1
ATOM 932 C C . PRO A 1 116 ? -4.323 -2.750 21.962 1.00 42.56 116 PRO A C 1
ATOM 934 O O . PRO A 1 116 ? -4.420 -3.180 20.813 1.00 42.56 116 PRO A O 1
ATOM 937 N N . ALA A 1 117 ? -4.547 -3.520 23.023 1.00 44.50 117 ALA A N 1
ATOM 938 C CA . ALA A 1 117 ? -4.839 -4.958 22.984 1.00 44.50 117 ALA A CA 1
ATOM 939 C C . ALA A 1 117 ? -6.134 -5.355 22.226 1.00 44.50 117 ALA A C 1
ATOM 941 O O . ALA A 1 117 ? -6.518 -6.520 22.229 1.00 44.50 117 ALA A O 1
ATOM 942 N N . LEU A 1 118 ? -6.801 -4.401 21.574 1.00 45.47 118 LEU A N 1
ATOM 943 C CA . LEU A 1 118 ? -8.050 -4.548 20.826 1.00 45.47 118 LEU A CA 1
ATOM 944 C C . LEU A 1 118 ? -7.858 -4.173 19.355 1.00 45.47 118 LEU A C 1
ATOM 946 O O . LEU A 1 118 ? -8.714 -3.532 18.746 1.00 45.47 118 LEU A O 1
ATOM 950 N N . LEU A 1 119 ? -6.715 -4.531 18.771 1.00 50.44 119 LEU A N 1
ATOM 951 C CA . LEU A 1 119 ? -6.617 -4.444 17.326 1.00 50.44 119 LEU A CA 1
ATOM 952 C C . LEU A 1 119 ? -7.615 -5.427 16.691 1.00 50.44 119 LEU A C 1
ATOM 954 O O . LEU A 1 119 ? -7.716 -6.566 17.164 1.00 50.44 119 LEU A O 1
ATOM 958 N N . PRO A 1 120 ? -8.315 -5.027 15.613 1.00 50.69 120 PRO A N 1
ATOM 959 C CA . PRO A 1 120 ? -8.982 -5.974 14.728 1.00 50.69 120 PRO A CA 1
ATOM 960 C C . PRO A 1 120 ? -8.045 -7.151 14.458 1.00 50.69 120 PRO A C 1
ATOM 962 O O . PRO A 1 120 ? -6.844 -6.934 14.292 1.00 50.69 120 PRO A O 1
ATOM 965 N N . ARG A 1 121 ? -8.561 -8.387 14.447 1.00 48.75 121 ARG A N 1
ATOM 966 C CA . ARG A 1 121 ? -7.765 -9.595 14.163 1.00 48.75 121 ARG A CA 1
ATOM 967 C C . ARG A 1 121 ? -6.964 -9.369 12.875 1.00 48.75 121 ARG A C 1
ATOM 969 O O . ARG A 1 121 ? -7.509 -9.492 11.784 1.00 48.75 121 ARG A O 1
ATOM 976 N N . PHE A 1 122 ? -5.687 -9.010 13.004 1.00 52.31 122 PHE A N 1
ATOM 977 C CA . PHE A 1 122 ? -4.765 -8.902 11.883 1.00 52.31 122 PHE A CA 1
ATOM 978 C C . PHE A 1 122 ? -4.519 -10.321 11.402 1.00 52.31 122 PHE A C 1
ATOM 980 O O . PHE A 1 122 ? -3.913 -11.124 12.114 1.00 52.31 122 PHE A O 1
ATOM 987 N N . MET A 1 123 ? -5.019 -10.654 10.218 1.00 49.56 123 MET A N 1
ATOM 988 C CA . MET A 1 123 ? -4.737 -11.941 9.609 1.00 49.56 123 MET A CA 1
ATOM 989 C C . MET A 1 123 ? -4.254 -11.761 8.174 1.00 49.56 123 MET A C 1
ATOM 991 O O . MET A 1 123 ? -4.801 -10.967 7.413 1.00 49.56 123 MET A O 1
ATOM 995 N N . ALA A 1 124 ? -3.241 -12.576 7.876 1.00 47.72 124 ALA A N 1
ATOM 996 C CA . ALA A 1 124 ? -2.447 -12.717 6.662 1.00 47.72 124 ALA A CA 1
ATOM 997 C C . ALA A 1 124 ? -1.302 -11.705 6.493 1.00 47.72 124 ALA A C 1
ATOM 999 O O . ALA A 1 124 ? -1.477 -10.579 6.063 1.00 47.72 124 ALA A O 1
ATOM 1000 N N . TRP A 1 125 ? -0.080 -12.160 6.768 1.00 51.31 125 TRP A N 1
ATOM 1001 C CA . TRP A 1 125 ? 1.084 -11.782 5.971 1.00 51.31 125 TRP A CA 1
ATOM 1002 C C . TRP A 1 125 ? 1.326 -12.949 5.019 1.00 51.31 125 TRP A C 1
ATOM 1004 O O . TRP A 1 125 ? 2.076 -13.869 5.329 1.00 51.31 125 TRP A O 1
ATOM 1014 N N . MET A 1 126 ? 0.609 -12.974 3.897 1.00 41.94 126 MET A N 1
ATOM 1015 C CA . MET A 1 126 ? 1.006 -13.822 2.776 1.00 41.94 126 MET A CA 1
ATOM 1016 C C . MET A 1 126 ? 1.987 -13.013 1.940 1.00 41.94 126 MET A C 1
ATOM 1018 O O . MET A 1 126 ? 1.597 -12.155 1.147 1.00 41.94 126 MET A O 1
ATOM 1022 N N . ILE A 1 127 ? 3.269 -13.263 2.186 1.00 46.50 127 ILE A N 1
ATOM 1023 C CA . ILE A 1 127 ? 4.284 -13.127 1.151 1.00 46.50 127 ILE A CA 1
ATOM 1024 C C . ILE A 1 127 ? 4.079 -14.380 0.294 1.00 46.50 127 ILE A C 1
ATOM 1026 O O . ILE A 1 127 ? 4.289 -15.487 0.790 1.00 46.50 127 ILE A O 1
ATOM 1030 N N . LEU A 1 128 ? 3.514 -14.214 -0.904 1.00 41.34 128 LEU A N 1
ATOM 1031 C CA . LEU A 1 128 ? 3.575 -15.255 -1.932 1.00 41.34 128 LEU A CA 1
ATOM 1032 C C . LEU A 1 128 ? 4.995 -15.299 -2.494 1.00 41.34 128 LEU A C 1
ATOM 1034 O O . LEU A 1 128 ? 5.576 -14.199 -2.644 1.00 41.34 128 LEU A O 1
#

Nearest PDB structures (foldseek):
  5ugz-assembly2_B  TM=8.775E-01  e=3.718E-05  Escherichia coli
  3qmv-assembly2_B  TM=8.496E-01  e=2.526E-05  Str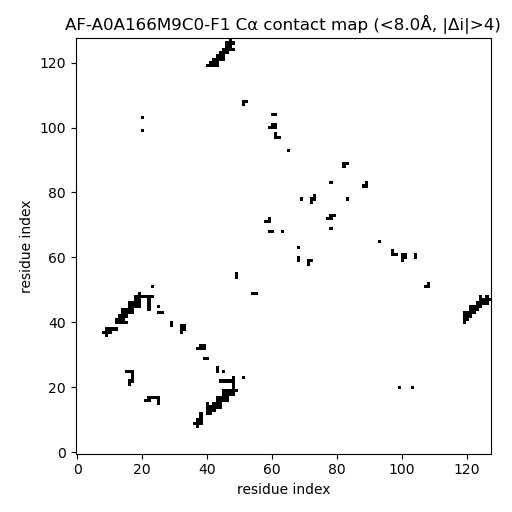eptomyces coelicolor
  3qmv-assembly2_D  TM=8.255E-01  e=1.535E-04  Streptomyces coelicolor
  3flb-assembly1_A  TM=7.345E-01  e=1.439E-04  Amycolatopsis mediterranei
  4xjv-assembly1_A  TM=7.108E-01  e=2.570E-04  Homo sapiens

Secondary structure (DSSP, 8-state):
-HHHHTT--TT---EEEEETHHHHHHHHHHHHHTTSSSPPPSEEEEES--BTTB-PPPS--TTS-HHHHHHHHHHTT-S-HHHHT-HHHHHHHHHHHHHHHHHHHH----------TT----B-----

Radius of gyration: 17.16 Å; Cα contacts (8 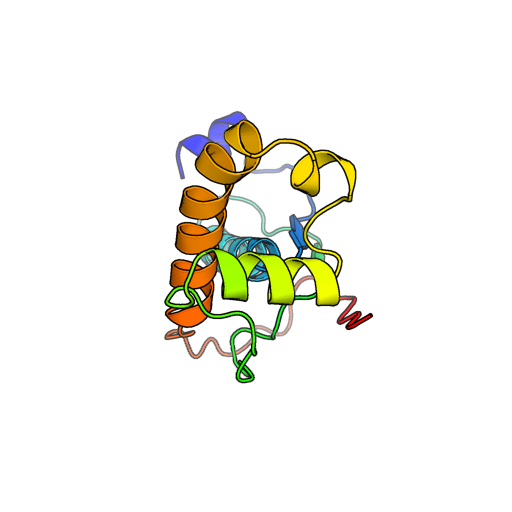Å, |Δi|>4): 126; chains: 1; bounding box: 37×29×49 Å

Foldseek 3Di:
DVVVVVPDDQPDAAEAEAEALGLVVQVVVQVVCVVDSHDRHLAYEYENYDDLADDDDDPQALPDDLVSNVVSCVVVVVDDPVCVVDVVSSVVCSVVVSVSRVCRVPRHDPDPDPDDPPHNPYDDPDPD

Mean predicted aligned error: 7.62 Å